Protein AF-A0A1A8DD98-F1 (afdb_monomer)

Organism: Nothobranchius kadleci (NCBI:txid1051664)

Sequence (76 aa):
EIKNKKPTFTIQSGYKDAFSIQLNDDKDGNLLLKKPLDYETRSNYVFTVEVNDDVRFPADNSKTAVTRAEVTLIVV

InterPro domains:
  IPR002126 Cadherin-like [PF00028] (3-72)
  IPR002126 Cadherin-like [PS50268] (8-75)
  IPR015919 Cadherin-like superfamily [SSF49313] (4-57)

Nearest PDB structures (foldseek):
  3q2w-assembly1_A  TM=8.223E-01  e=5.475E-03  Mus musculus
  5dzw-assembly1_A-2  TM=7.722E-01  e=2.871E-02  Mus musculus
  6e6b-assembly1_A  TM=7.705E-01  e=4.150E-02  Mus musculus
  5szl-assembly1_B  TM=7.728E-01  e=5.640E-02  Mus musculus
  7jgz-assembly1_A-2  TM=6.775E-01  e=5.304E-02  Mus musculus

pLDDT: mean 88.43, std 7.61, range [55.12, 95.81]

Mean predicted aligned error: 4.76 Å

Solvent-accessible surface area (backbone atoms only — not comparable to full-atom values): 5038 Å² total; per-residue (Å²): 133,71,88,85,62,65,68,44,72,42,70,55,67,100,40,69,78,41,38,48,64,45,75,49,97,90,68,45,73,49,79,41,78,70,50,89,80,58,79,88,85,40,57,64,50,76,43,40,40,36,55,46,68,89,54,100,70,71,58,96,51,68,90,71,61,87,45,67,46,81,44,77,46,77,57,130

Foldseek 3Di:
DCVQWAKDKDWDDDDPQQWDWDQDPSRDTDIDGNDDDDLPPDQKDKTKMFIDTPDPDDDPCNVPDDGIDIDMDGRD

Secondary structure (DSSP, 8-state):
--TT--EEEEEESS-TTTEEEEE-TTS-EEEEESS---TTT-SEEEEEEEEEE--SS--TTT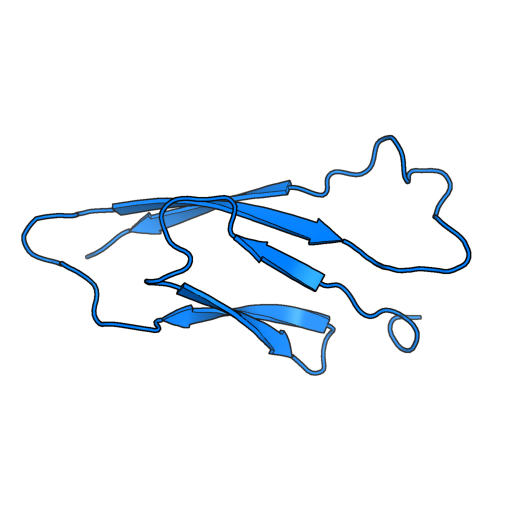TT---EEEEEEEP-

Structure (mmCIF, N/CA/C/O backbone):
data_AF-A0A1A8DD98-F1
#
_entry.id   AF-A0A1A8DD98-F1
#
loop_
_atom_site.group_PDB
_atom_site.id
_atom_site.type_symbol
_atom_site.label_atom_id
_atom_site.label_alt_id
_atom_site.label_comp_id
_atom_site.label_asym_id
_atom_site.label_entity_id
_atom_site.label_seq_id
_atom_site.pdbx_PDB_ins_code
_atom_site.Cartn_x
_atom_site.Cartn_y
_atom_site.Cartn_z
_atom_site.occupancy
_atom_site.B_iso_or_equiv
_atom_site.auth_seq_id
_atom_site.auth_comp_id
_atom_site.auth_asym_id
_atom_site.auth_atom_id
_atom_site.pdbx_PDB_model_num
ATOM 1 N N . GLU A 1 1 ? 11.941 -10.906 -14.949 1.00 55.12 1 GLU A N 1
ATOM 2 C CA . GLU A 1 1 ? 12.866 -10.943 -13.797 1.00 55.12 1 GLU A CA 1
ATOM 3 C C . GLU A 1 1 ? 12.338 -10.025 -12.694 1.00 55.12 1 GLU A C 1
ATOM 5 O O . GLU A 1 1 ? 12.265 -8.821 -12.894 1.00 55.12 1 GLU A O 1
ATOM 10 N N . ILE A 1 2 ? 11.893 -10.590 -11.569 1.00 65.31 2 ILE A N 1
ATOM 11 C CA . ILE A 1 2 ? 11.372 -9.857 -10.389 1.00 65.31 2 ILE A CA 1
ATOM 12 C C . ILE A 1 2 ? 12.491 -9.444 -9.418 1.00 65.31 2 ILE A C 1
ATOM 14 O O . ILE A 1 2 ? 12.301 -8.595 -8.552 1.00 65.31 2 ILE A O 1
ATOM 18 N N . LYS A 1 3 ? 13.688 -10.014 -9.598 1.00 63.91 3 LYS A N 1
ATOM 19 C CA . LYS A 1 3 ? 14.820 -9.914 -8.669 1.00 63.91 3 LYS A CA 1
ATOM 20 C C . LYS A 1 3 ? 15.347 -8.485 -8.480 1.00 63.91 3 LYS A C 1
ATOM 22 O O . LYS A 1 3 ? 15.801 -8.152 -7.390 1.00 63.91 3 LYS A O 1
ATOM 27 N N . ASN A 1 4 ? 15.232 -7.642 -9.508 1.00 70.19 4 ASN A N 1
ATOM 28 C CA . ASN A 1 4 ? 15.733 -6.261 -9.488 1.00 70.19 4 ASN A CA 1
ATOM 29 C C . ASN A 1 4 ? 14.642 -5.217 -9.219 1.00 70.19 4 ASN A C 1
ATOM 31 O O . ASN A 1 4 ? 14.945 -4.028 -9.191 1.00 70.19 4 ASN A O 1
ATOM 35 N N . LYS A 1 5 ? 13.388 -5.644 -9.025 1.00 78.56 5 LYS A N 1
ATOM 36 C CA . LYS A 1 5 ? 12.274 -4.737 -8.739 1.00 78.56 5 LYS A CA 1
ATOM 37 C C . LYS A 1 5 ? 12.115 -4.528 -7.240 1.00 78.56 5 LYS A C 1
ATOM 39 O O . LYS A 1 5 ? 12.206 -5.475 -6.449 1.00 78.56 5 LYS A O 1
ATOM 44 N N . LYS A 1 6 ? 11.863 -3.281 -6.852 1.00 86.25 6 LYS A N 1
ATOM 45 C CA . LYS A 1 6 ? 11.584 -2.886 -5.467 1.00 86.25 6 LYS A CA 1
ATOM 46 C C . LYS A 1 6 ? 10.381 -1.942 -5.466 1.00 86.25 6 LYS A C 1
ATOM 48 O O . LYS A 1 6 ? 10.555 -0.740 -5.257 1.00 86.25 6 LYS A O 1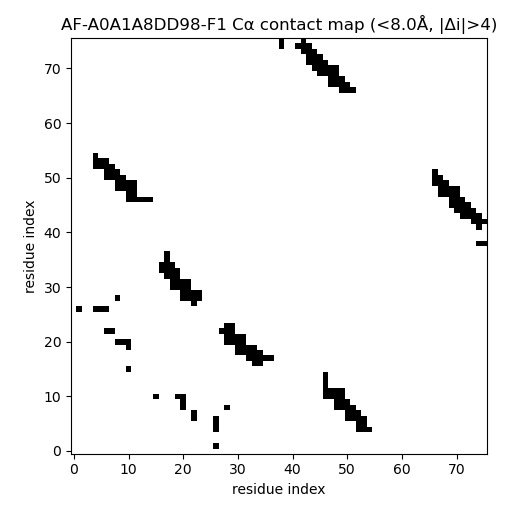
ATOM 53 N N . PRO A 1 7 ? 9.169 -2.467 -5.727 1.00 91.75 7 PRO A N 1
ATOM 54 C CA . PRO A 1 7 ? 7.986 -1.630 -5.743 1.00 91.75 7 PRO A CA 1
ATOM 55 C C . PRO A 1 7 ? 7.741 -1.052 -4.348 1.00 91.75 7 PRO A C 1
ATOM 57 O O . PRO A 1 7 ? 7.912 -1.720 -3.327 1.00 91.75 7 PRO A O 1
ATOM 60 N N . THR A 1 8 ? 7.341 0.210 -4.320 1.00 94.00 8 THR A N 1
ATOM 61 C CA . THR A 1 8 ? 6.928 0.933 -3.123 1.00 94.00 8 THR A CA 1
ATOM 62 C C . THR A 1 8 ? 5.439 1.209 -3.224 1.00 94.00 8 THR A C 1
ATOM 64 O O . THR A 1 8 ? 4.982 1.790 -4.207 1.00 94.00 8 THR A O 1
ATOM 67 N N . PHE A 1 9 ? 4.690 0.811 -2.200 1.00 95.06 9 PHE A N 1
ATOM 68 C CA . PHE A 1 9 ? 3.245 1.002 -2.130 1.00 95.06 9 PHE A CA 1
ATOM 69 C C . PHE A 1 9 ? 2.900 2.124 -1.153 1.00 95.06 9 PHE A C 1
ATOM 71 O O . PHE A 1 9 ? 3.396 2.154 -0.026 1.00 95.06 9 PHE A O 1
ATOM 78 N N . THR A 1 10 ? 2.020 3.035 -1.565 1.00 94.50 10 THR A N 1
ATOM 79 C CA . THR A 1 10 ? 1.589 4.178 -0.755 1.00 94.50 10 THR A CA 1
ATOM 80 C C . THR A 1 10 ? 0.071 4.255 -0.699 1.00 94.50 10 THR A C 1
ATOM 82 O O . THR A 1 10 ? -0.593 4.309 -1.727 1.00 94.50 10 THR A O 1
ATOM 85 N N . ILE A 1 11 ? -0.486 4.326 0.511 1.00 94.94 11 ILE A N 1
ATOM 86 C CA . ILE A 1 11 ? -1.911 4.615 0.723 1.00 94.94 11 ILE A CA 1
ATOM 87 C C . ILE A 1 11 ? -2.136 6.120 0.538 1.00 94.94 11 ILE A C 1
ATOM 89 O O . ILE A 1 11 ? -1.530 6.931 1.245 1.00 94.94 11 ILE A O 1
ATOM 93 N N . GLN A 1 12 ? -2.998 6.518 -0.392 1.00 88.81 12 GLN A N 1
ATOM 94 C CA . GLN A 1 12 ? -3.321 7.920 -0.636 1.00 88.81 12 GLN A CA 1
ATOM 95 C C . GLN A 1 12 ? -4.344 8.437 0.382 1.00 88.81 12 GLN A C 1
ATOM 97 O O . GLN A 1 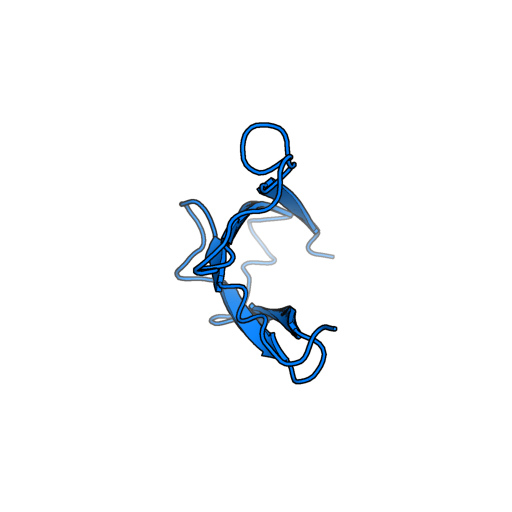12 ? -5.523 8.124 0.294 1.00 88.81 12 GLN A O 1
ATOM 102 N N . SER A 1 13 ? -3.888 9.300 1.300 1.00 78.12 13 SER A N 1
ATOM 103 C CA . SER A 1 13 ? -4.682 10.036 2.310 1.00 78.12 13 SER A CA 1
ATOM 104 C C . SER A 1 13 ? -5.670 9.213 3.172 1.00 78.12 13 SER A C 1
ATOM 106 O O . SER A 1 13 ? -5.918 8.035 2.957 1.00 78.12 13 SER A O 1
ATOM 108 N N . GLY A 1 14 ? -6.178 9.821 4.248 1.00 78.69 14 GLY A N 1
ATOM 109 C CA . GLY A 1 14 ? -7.301 9.323 5.061 1.00 78.69 14 GLY A CA 1
ATOM 110 C C . GLY A 1 14 ? -7.043 8.136 6.002 1.00 78.69 14 GLY A C 1
ATOM 111 O O . GLY A 1 14 ? -7.588 8.133 7.103 1.00 78.69 14 GLY A O 1
ATOM 112 N N . TYR A 1 15 ? -6.204 7.160 5.632 1.00 86.88 15 TYR A N 1
ATOM 113 C CA . TYR A 1 15 ? -6.100 5.902 6.394 1.00 86.88 15 TYR A CA 1
ATOM 114 C C . TYR A 1 15 ? -4.679 5.379 6.653 1.00 86.88 15 TYR A C 1
ATOM 116 O O . TYR A 1 15 ? -4.516 4.245 7.100 1.00 86.88 15 TYR A O 1
ATOM 124 N N . LYS A 1 16 ? -3.644 6.210 6.473 1.00 88.25 16 LYS A N 1
ATOM 125 C CA . LYS A 1 16 ? -2.240 5.868 6.811 1.00 88.25 16 LYS A CA 1
ATOM 126 C C . LYS A 1 16 ? -2.024 5.531 8.298 1.00 88.25 16 LYS A C 1
ATOM 128 O O . LYS A 1 16 ? -1.055 4.863 8.672 1.00 88.25 16 LYS A O 1
ATOM 133 N N . ASP A 1 17 ? -2.928 5.988 9.157 1.00 90.06 17 ASP A N 1
ATOM 134 C CA . ASP A 1 17 ? -2.889 5.706 10.594 1.00 90.06 17 ASP A CA 1
ATOM 135 C C . ASP A 1 17 ? -3.538 4.358 10.928 1.00 90.06 17 ASP A C 1
ATOM 137 O O . ASP A 1 17 ? -3.214 3.760 11.950 1.00 90.06 17 ASP A O 1
ATOM 141 N N . ALA A 1 18 ? -4.458 3.889 10.078 1.00 90.69 18 ALA A N 1
ATOM 142 C CA . ALA A 1 18 ? -5.210 2.650 10.261 1.00 90.69 18 ALA A CA 1
ATOM 143 C C . ALA A 1 18 ? -4.567 1.456 9.562 1.00 90.69 18 ALA A C 1
ATOM 145 O O . ALA A 1 18 ? -4.581 0.356 10.108 1.00 90.69 18 ALA A O 1
ATOM 146 N N . PHE A 1 19 ? -3.965 1.682 8.398 1.00 93.88 19 PHE A N 1
ATOM 147 C CA . PHE A 1 19 ? -3.392 0.631 7.574 1.00 93.88 19 PHE A CA 1
ATOM 148 C C . PHE A 1 19 ? -1.943 0.936 7.200 1.00 93.88 19 PHE A C 1
ATOM 150 O O . PHE A 1 19 ? -1.526 2.092 7.094 1.00 93.88 19 PHE A O 1
ATOM 157 N N . SER A 1 20 ? -1.177 -0.121 6.969 1.00 94.75 20 SER A N 1
ATOM 158 C CA . SER A 1 20 ? 0.149 -0.077 6.349 1.00 94.75 20 SER A CA 1
ATOM 159 C C . SER A 1 20 ? 0.249 -1.137 5.269 1.00 94.75 20 SER A C 1
ATOM 161 O O . SER A 1 20 ? -0.459 -2.135 5.330 1.00 94.75 20 SER A O 1
ATOM 163 N N . ILE A 1 21 ? 1.165 -0.951 4.324 1.00 95.75 21 ILE A N 1
ATOM 164 C CA . ILE A 1 21 ? 1.494 -1.970 3.330 1.00 95.75 21 ILE A CA 1
ATOM 165 C C . ILE A 1 21 ? 2.938 -2.404 3.564 1.00 95.75 21 ILE A C 1
ATOM 167 O O . ILE A 1 21 ? 3.825 -1.553 3.644 1.00 95.75 21 ILE A O 1
ATOM 171 N N . GLN A 1 22 ? 3.170 -3.708 3.699 1.00 94.75 22 GLN A N 1
ATOM 172 C CA . GLN A 1 22 ? 4.511 -4.292 3.760 1.00 94.75 22 GLN A CA 1
ATOM 173 C C . GLN A 1 22 ? 4.788 -5.107 2.504 1.00 94.75 22 GLN A C 1
ATOM 175 O O . GLN A 1 22 ? 3.939 -5.867 2.052 1.00 94.75 22 GLN A O 1
ATOM 180 N N . LEU A 1 23 ? 5.989 -4.945 1.956 1.00 94.00 23 LEU A N 1
ATOM 181 C CA . LEU A 1 23 ? 6.448 -5.723 0.813 1.00 94.00 23 LEU A CA 1
ATOM 182 C C . LEU A 1 23 ? 6.792 -7.149 1.265 1.00 94.00 23 LEU A C 1
ATOM 184 O O . LEU A 1 23 ? 7.559 -7.305 2.216 1.00 94.00 23 LEU A O 1
ATOM 188 N N . ASN A 1 24 ? 6.257 -8.165 0.591 1.00 91.88 24 ASN A N 1
ATOM 189 C CA . ASN A 1 24 ? 6.626 -9.565 0.822 1.00 91.88 24 ASN A CA 1
ATOM 190 C C . ASN A 1 24 ? 7.784 -10.017 -0.101 1.00 91.88 24 ASN A C 1
ATOM 192 O O . ASN A 1 24 ? 8.280 -9.251 -0.938 1.00 91.88 24 ASN A O 1
ATOM 196 N N . ASP A 1 25 ? 8.218 -11.272 0.045 1.00 90.31 25 ASP A N 1
ATOM 197 C CA . ASP A 1 25 ? 9.305 -11.844 -0.764 1.00 90.31 25 ASP A CA 1
ATOM 198 C C . ASP A 1 25 ? 8.953 -11.934 -2.262 1.00 90.31 25 ASP A C 1
ATOM 200 O O . ASP A 1 25 ? 9.829 -11.745 -3.113 1.00 90.31 25 ASP A O 1
ATOM 204 N N . ASP A 1 26 ? 7.665 -12.097 -2.577 1.00 91.06 26 ASP A N 1
ATOM 205 C CA . ASP A 1 26 ? 7.111 -12.160 -3.936 1.00 91.06 26 ASP A CA 1
ATOM 206 C C . ASP A 1 26 ? 6.911 -10.780 -4.595 1.00 91.06 26 ASP A C 1
ATOM 208 O O . ASP A 1 26 ? 6.566 -10.695 -5.773 1.00 91.06 26 ASP A O 1
ATOM 212 N N . LYS A 1 27 ? 7.237 -9.692 -3.881 1.00 89.88 27 LYS A N 1
ATOM 213 C CA . LYS A 1 27 ? 7.064 -8.281 -4.284 1.00 89.88 27 LYS A CA 1
ATOM 214 C C . LYS A 1 27 ? 5.623 -7.767 -4.279 1.00 89.88 27 LYS A C 1
ATOM 216 O O . LYS A 1 27 ? 5.366 -6.693 -4.829 1.00 89.88 27 LYS A O 1
ATOM 221 N N . ASP A 1 28 ? 4.722 -8.455 -3.595 1.00 91.81 28 ASP A N 1
ATOM 222 C CA . ASP A 1 28 ? 3.364 -7.983 -3.350 1.00 91.81 28 ASP A CA 1
ATOM 223 C C . ASP A 1 28 ? 3.295 -7.074 -2.119 1.00 91.81 28 ASP A C 1
ATOM 225 O O . ASP A 1 28 ? 4.110 -7.151 -1.193 1.00 91.81 28 ASP A O 1
ATOM 229 N N . GLY A 1 29 ? 2.289 -6.201 -2.108 1.00 93.62 29 GLY A N 1
ATOM 230 C CA . GLY A 1 29 ? 1.971 -5.344 -0.973 1.00 93.62 29 GLY A CA 1
ATOM 231 C C . GLY A 1 29 ? 0.956 -5.998 -0.038 1.00 93.62 29 GLY A C 1
ATOM 232 O O . GLY A 1 29 ? -0.245 -5.942 -0.294 1.00 93.62 29 GLY A O 1
ATOM 233 N N . ASN A 1 30 ? 1.415 -6.539 1.089 1.00 95.62 30 ASN A N 1
ATOM 234 C CA . ASN A 1 30 ? 0.550 -7.052 2.148 1.00 95.62 30 ASN A CA 1
ATOM 235 C C . ASN A 1 30 ? -0.069 -5.893 2.935 1.00 95.62 30 ASN A C 1
ATOM 237 O O . ASN A 1 30 ? 0.636 -5.166 3.642 1.00 95.62 30 ASN A O 1
ATOM 241 N N . LEU A 1 31 ? -1.390 -5.735 2.837 1.00 94.94 31 LEU A N 1
ATOM 242 C CA . LEU A 1 31 ? -2.139 -4.759 3.621 1.00 94.94 31 LEU A CA 1
ATOM 243 C C . LEU A 1 31 ? -2.318 -5.257 5.061 1.00 94.94 31 LEU A C 1
ATOM 245 O O . LEU A 1 31 ? -2.852 -6.335 5.306 1.00 94.94 31 LEU A O 1
ATOM 249 N N . LEU A 1 32 ? -1.884 -4.445 6.015 1.00 94.69 32 LEU A N 1
ATOM 250 C CA . LEU A 1 32 ? -1.862 -4.753 7.439 1.00 94.69 32 LEU A CA 1
ATOM 251 C C . LEU A 1 32 ? -2.648 -3.707 8.215 1.00 94.69 32 LEU A C 1
ATOM 253 O O . LEU A 1 32 ? -2.605 -2.514 7.903 1.00 94.69 32 LEU A O 1
ATOM 257 N N . LEU A 1 33 ? -3.305 -4.162 9.275 1.00 93.50 33 LEU A N 1
ATOM 258 C CA . LEU A 1 33 ? -4.022 -3.310 10.205 1.00 93.50 33 LEU A CA 1
ATOM 259 C C . LEU A 1 33 ? -3.076 -2.806 11.309 1.00 93.50 33 LEU A C 1
ATOM 261 O O . LEU A 1 33 ? -2.422 -3.599 11.980 1.00 93.50 33 LEU A O 1
ATOM 265 N N . LYS A 1 34 ? -3.015 -1.486 11.515 1.00 93.19 34 LYS A N 1
ATOM 266 C CA . LYS A 1 34 ? -2.196 -0.839 12.561 1.00 93.19 34 LYS A CA 1
ATOM 267 C C . LYS A 1 34 ? -2.950 -0.626 13.872 1.00 93.19 34 LYS A C 1
ATOM 269 O O . LYS A 1 34 ? -2.332 -0.528 14.927 1.00 93.19 34 LYS A O 1
ATOM 274 N N . LYS A 1 35 ? -4.275 -0.503 13.799 1.00 89.50 35 LYS A N 1
ATOM 275 C CA . LYS A 1 35 ? -5.180 -0.308 14.939 1.00 89.50 35 LYS A CA 1
ATOM 276 C C . LYS A 1 35 ? -6.502 -1.021 14.669 1.00 89.50 35 LYS A C 1
ATOM 278 O O . LYS A 1 35 ? -6.880 -1.098 13.506 1.00 89.50 35 LYS A O 1
ATOM 283 N N . PRO A 1 36 ?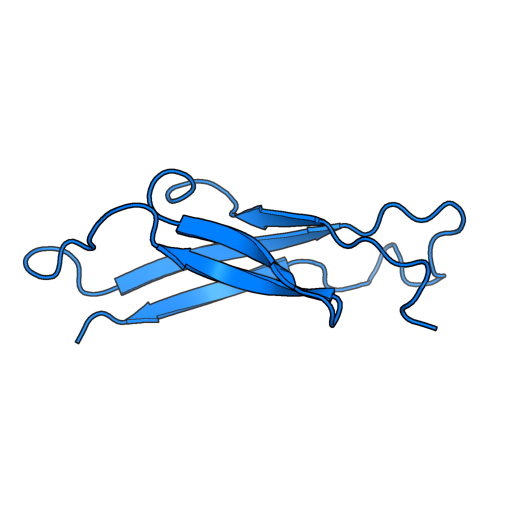 -7.222 -1.491 15.697 1.00 88.75 36 PRO A N 1
ATOM 284 C CA . PRO A 1 36 ? -8.550 -2.073 15.521 1.00 88.75 36 PRO A CA 1
ATOM 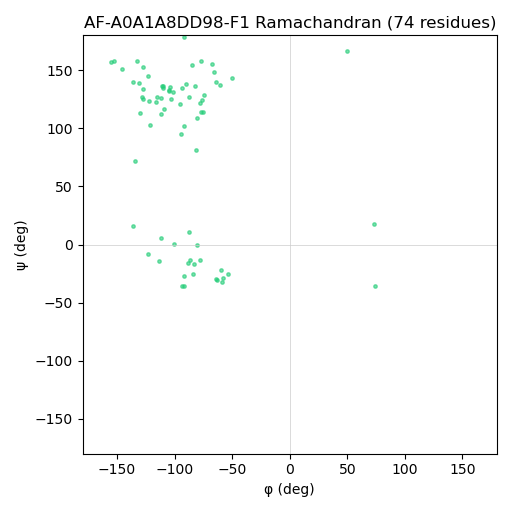285 C C . PRO A 1 36 ? -9.475 -1.171 14.686 1.00 88.75 36 PRO A C 1
ATOM 287 O O . PRO A 1 36 ? -9.402 0.058 14.786 1.00 88.75 36 PRO A O 1
ATOM 290 N N . LEU A 1 37 ? -10.318 -1.784 13.853 1.00 88.06 37 LEU A N 1
ATOM 291 C CA . LEU A 1 37 ? -11.351 -1.073 13.097 1.00 88.06 37 LEU A CA 1
ATOM 292 C C . LEU A 1 37 ? -12.535 -0.719 14.005 1.00 88.06 37 LEU A C 1
ATOM 294 O O . LEU A 1 37 ? -12.733 -1.333 15.051 1.00 88.06 37 LEU A O 1
ATOM 298 N N . ASP A 1 38 ? -13.302 0.288 13.597 1.00 83.50 38 ASP A N 1
ATOM 299 C CA . ASP A 1 38 ? -14.537 0.689 14.270 1.00 83.50 38 ASP A CA 1
ATO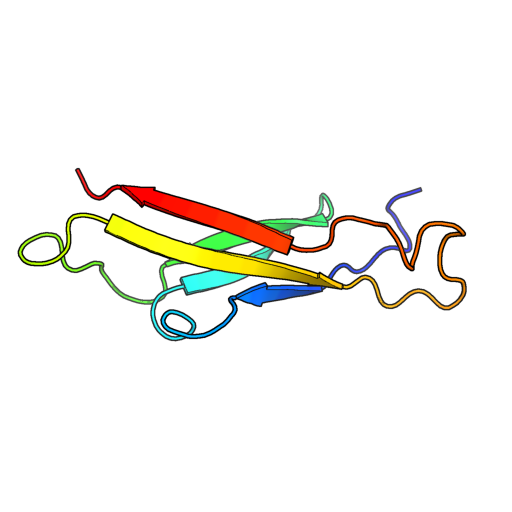M 300 C C . ASP A 1 38 ? -15.713 -0.008 13.584 1.00 83.50 38 ASP A C 1
ATOM 302 O O . ASP A 1 38 ? -16.211 0.460 12.562 1.00 83.50 38 ASP A O 1
ATOM 306 N N . TYR A 1 39 ? -16.108 -1.148 14.144 1.00 83.62 39 TYR A N 1
ATOM 307 C CA . TYR A 1 39 ? -17.178 -2.001 13.625 1.00 83.62 39 TYR A CA 1
ATOM 308 C C . TYR A 1 39 ? -18.581 -1.468 13.954 1.00 83.62 39 TYR A C 1
ATOM 310 O O . TYR A 1 39 ? -19.562 -1.937 13.385 1.00 83.62 39 TYR A O 1
ATOM 318 N N . GLU A 1 40 ? -18.695 -0.502 14.869 1.00 83.31 40 GLU A N 1
ATOM 319 C CA . GLU A 1 40 ? -19.984 -0.003 15.357 1.00 83.31 40 GLU A CA 1
ATOM 320 C C . GLU A 1 40 ? -20.471 1.191 14.536 1.00 83.31 40 GLU A C 1
ATOM 322 O O . GLU A 1 40 ? -21.670 1.332 14.292 1.00 83.31 40 GLU A O 1
ATOM 327 N N . THR A 1 41 ? -19.549 2.051 14.088 1.00 86.75 41 THR A N 1
ATOM 328 C CA . THR A 1 41 ? -19.902 3.290 13.377 1.00 86.75 41 THR A CA 1
ATOM 329 C C . THR A 1 41 ? -19.469 3.320 11.914 1.00 86.75 41 THR A C 1
ATOM 331 O O . THR A 1 41 ? -19.951 4.168 11.156 1.00 86.75 41 THR A O 1
ATOM 334 N N . ARG A 1 42 ? -18.586 2.408 11.476 1.00 88.44 42 ARG A N 1
ATOM 335 C CA . ARG A 1 42 ? -18.077 2.368 10.095 1.00 88.44 42 ARG A CA 1
ATOM 336 C C . ARG A 1 42 ? -18.182 0.978 9.478 1.00 88.44 42 ARG A C 1
ATOM 338 O O . ARG A 1 42 ? -17.450 0.063 9.823 1.00 8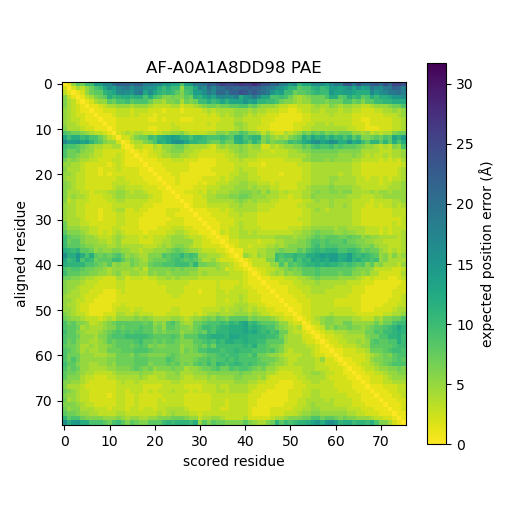8.44 42 ARG A O 1
ATOM 345 N N . SER A 1 43 ? -19.033 0.864 8.461 1.00 90.31 43 SER A N 1
ATOM 346 C CA . SER A 1 43 ? -19.237 -0.381 7.709 1.00 90.31 43 SER A CA 1
ATOM 347 C C . SER A 1 43 ? -18.215 -0.619 6.594 1.00 90.31 43 SER A C 1
ATOM 349 O O . SER A 1 43 ? -18.112 -1.730 6.078 1.00 90.31 43 SER A O 1
ATOM 351 N N . ASN A 1 44 ? -17.476 0.411 6.169 1.00 91.25 44 ASN A N 1
ATOM 352 C CA . ASN A 1 44 ? -16.499 0.281 5.093 1.00 91.25 44 ASN A CA 1
ATOM 353 C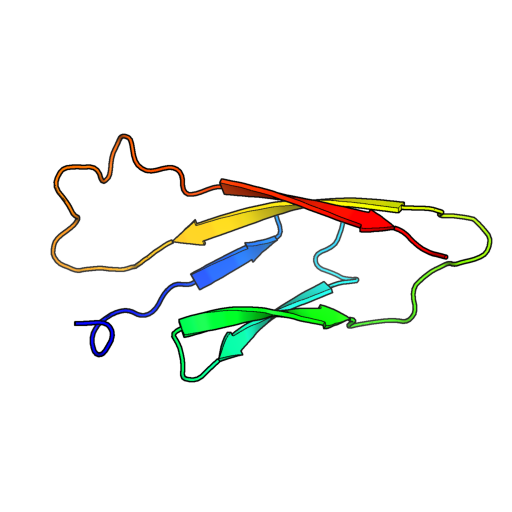 C . ASN A 1 44 ? -15.378 1.328 5.152 1.00 91.25 44 ASN A C 1
ATOM 355 O O . ASN A 1 44 ? -15.540 2.417 5.708 1.00 91.25 44 ASN A O 1
ATOM 359 N N . TYR A 1 45 ? -14.250 0.980 4.532 1.00 91.44 45 TYR A N 1
ATOM 360 C CA . TYR A 1 45 ? -13.103 1.853 4.302 1.00 91.44 45 TYR A CA 1
ATOM 361 C C . TYR A 1 45 ? -12.746 1.813 2.818 1.00 91.44 45 TYR A C 1
ATOM 363 O O . TYR A 1 45 ? -12.508 0.737 2.271 1.00 91.44 45 TYR A O 1
ATOM 371 N N . VAL A 1 46 ? -12.686 2.981 2.179 1.00 93.00 46 VAL A N 1
ATOM 372 C CA . VAL A 1 46 ? -12.339 3.112 0.757 1.00 93.00 46 VAL A CA 1
ATOM 373 C C . VAL A 1 46 ? -11.131 4.018 0.619 1.00 93.00 46 VAL A C 1
ATOM 375 O O . VAL A 1 46 ? -11.154 5.151 1.102 1.00 93.00 46 VAL A O 1
ATOM 378 N N . PHE A 1 47 ? -10.071 3.526 -0.015 1.00 93.94 47 PHE A N 1
ATOM 379 C CA . PHE A 1 47 ? -8.867 4.312 -0.262 1.00 93.94 47 PHE A CA 1
ATOM 380 C C . PHE A 1 47 ? -8.111 3.850 -1.496 1.00 93.94 47 PHE A C 1
ATOM 382 O O . PHE A 1 47 ? -8.211 2.704 -1.921 1.00 93.94 47 PHE A O 1
ATOM 389 N N . THR A 1 48 ? -7.295 4.747 -2.040 1.00 95.44 48 THR A N 1
ATOM 390 C CA . THR A 1 48 ? -6.447 4.450 -3.193 1.00 95.44 48 THR A CA 1
ATOM 391 C C . THR A 1 48 ? -5.065 4.016 -2.730 1.00 95.44 48 THR A C 1
ATOM 393 O O . THR A 1 48 ? -4.455 4.661 -1.874 1.00 95.44 48 THR A O 1
ATOM 396 N N . VAL A 1 49 ? -4.541 2.952 -3.323 1.00 95.81 49 VAL A N 1
ATOM 397 C CA . VAL A 1 49 ? -3.138 2.552 -3.211 1.00 95.81 49 VAL A CA 1
ATOM 398 C C . VAL A 1 49 ? -2.429 2.908 -4.507 1.00 95.81 49 VAL A C 1
ATOM 400 O O . VAL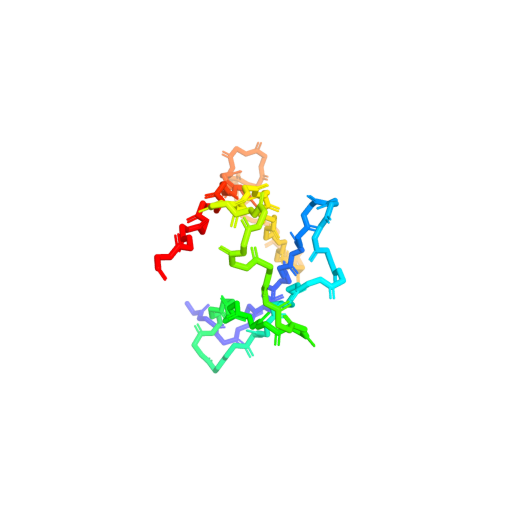 A 1 49 ? -2.920 2.614 -5.593 1.00 95.81 49 VAL A O 1
ATOM 403 N N . GLU A 1 50 ? -1.271 3.544 -4.387 1.00 95.00 50 GLU A N 1
ATOM 404 C CA . GLU A 1 50 ? -0.375 3.852 -5.496 1.00 95.00 50 GLU A CA 1
ATOM 405 C C . GLU A 1 50 ? 0.893 3.001 -5.399 1.00 95.00 50 GLU A C 1
ATOM 407 O O . GLU A 1 50 ? 1.457 2.853 -4.313 1.00 95.00 50 GLU A O 1
ATOM 412 N N . VAL A 1 51 ? 1.339 2.452 -6.528 1.00 93.56 51 VAL A N 1
ATOM 413 C CA . VAL A 1 51 ? 2.599 1.716 -6.653 1.00 93.56 51 VAL A CA 1
ATOM 414 C C . VAL A 1 51 ? 3.599 2.520 -7.474 1.00 93.56 51 VAL A C 1
ATOM 416 O O . VAL A 1 51 ? 3.275 3.048 -8.536 1.00 93.56 51 VAL A O 1
ATOM 419 N N . ASN A 1 52 ? 4.833 2.588 -6.991 1.00 90.88 52 ASN A N 1
ATOM 420 C CA . ASN A 1 52 ? 5.956 3.173 -7.711 1.00 90.88 52 ASN A CA 1
ATOM 421 C C . ASN A 1 52 ? 7.120 2.180 -7.746 1.00 90.88 52 ASN A C 1
ATOM 423 O O . ASN A 1 52 ? 7.465 1.609 -6.714 1.00 90.88 52 ASN A O 1
ATOM 427 N N . ASP A 1 53 ? 7.740 1.988 -8.907 1.00 86.94 53 ASP A N 1
ATOM 428 C CA . ASP A 1 53 ? 8.943 1.164 -9.062 1.00 86.94 53 ASP A CA 1
ATOM 429 C C . ASP A 1 53 ? 10.108 2.096 -9.410 1.00 86.94 53 ASP A C 1
ATOM 431 O O . ASP A 1 53 ? 10.106 2.724 -10.471 1.00 86.94 53 ASP A O 1
ATOM 435 N N . ASP A 1 54 ? 11.072 2.238 -8.498 1.00 79.50 54 ASP A N 1
ATOM 436 C CA . ASP A 1 54 ? 12.251 3.082 -8.716 1.00 79.50 54 ASP A CA 1
ATOM 437 C C . ASP A 1 54 ? 13.282 2.310 -9.548 1.00 79.50 54 ASP A C 1
ATOM 439 O O . ASP A 1 54 ? 14.200 1.661 -9.036 1.00 79.50 54 ASP A O 1
ATOM 443 N N . VAL A 1 55 ? 13.062 2.306 -10.862 1.00 81.88 55 VAL A N 1
ATOM 444 C CA . VAL A 1 55 ? 13.920 1.632 -11.836 1.00 81.88 55 VAL A CA 1
ATOM 445 C C . VAL A 1 55 ? 14.780 2.639 -12.589 1.00 81.88 55 VAL A C 1
ATOM 447 O O . VAL A 1 55 ? 14.300 3.646 -13.102 1.00 81.88 55 VAL A O 1
ATOM 450 N N . ARG A 1 56 ? 16.071 2.317 -12.744 1.00 80.88 56 ARG A N 1
ATOM 451 C CA . ARG A 1 56 ? 17.021 3.134 -13.524 1.00 80.88 56 ARG A CA 1
ATOM 452 C C . ARG A 1 56 ? 16.590 3.314 -14.983 1.00 80.88 56 ARG A C 1
ATOM 454 O O . ARG A 1 56 ? 16.897 4.335 -15.592 1.00 80.88 56 ARG A O 1
ATOM 461 N N . PHE A 1 57 ? 15.918 2.309 -15.537 1.00 82.88 57 PHE A N 1
ATOM 462 C CA . PHE A 1 57 ? 15.393 2.321 -16.895 1.00 82.88 57 PHE A CA 1
ATOM 463 C C . PHE A 1 57 ? 13.880 2.106 -16.825 1.00 82.88 57 PHE A C 1
ATOM 465 O O . PHE A 1 57 ? 13.448 0.977 -16.573 1.00 82.88 57 PHE A O 1
ATOM 472 N N . PRO A 1 58 ? 13.075 3.171 -16.979 1.00 81.81 58 PRO A N 1
ATOM 473 C CA . PRO A 1 58 ? 11.628 3.040 -16.977 1.00 81.81 58 PRO A CA 1
ATOM 474 C C . PRO A 1 58 ? 11.175 2.241 -18.197 1.00 81.81 58 PRO A C 1
ATOM 476 O O . PRO A 1 58 ? 11.789 2.300 -19.260 1.00 81.81 58 PRO A O 1
ATOM 479 N N . ALA A 1 59 ? 10.080 1.502 -18.044 1.00 83.62 59 ALA A N 1
ATOM 480 C CA . ALA A 1 59 ? 9.455 0.818 -19.166 1.00 83.62 59 ALA A CA 1
ATOM 481 C C . ALA A 1 59 ? 8.859 1.826 -20.164 1.00 83.62 59 ALA A C 1
ATOM 483 O O . ALA A 1 59 ? 8.470 2.940 -19.789 1.00 83.62 59 ALA A O 1
ATOM 484 N N . ASP A 1 60 ? 8.717 1.411 -21.424 1.00 89.56 60 ASP A N 1
ATOM 485 C CA . ASP A 1 60 ? 8.155 2.246 -22.496 1.00 89.56 60 ASP A CA 1
ATOM 486 C C . ASP A 1 60 ? 6.734 2.736 -22.176 1.00 89.56 60 ASP A C 1
ATOM 488 O O . ASP A 1 60 ? 6.326 3.827 -22.572 1.00 89.56 60 ASP A O 1
ATOM 492 N N . ASN A 1 61 ? 5.988 1.960 -21.387 1.00 89.06 61 ASN A N 1
ATOM 493 C CA . ASN A 1 61 ? 4.648 2.303 -20.922 1.00 89.06 61 ASN A CA 1
ATOM 494 C C . ASN A 1 61 ? 4.625 3.125 -19.619 1.00 89.06 61 ASN A C 1
ATOM 496 O O . ASN A 1 61 ? 3.554 3.311 -19.052 1.00 89.06 61 ASN A O 1
ATOM 500 N N . SER A 1 62 ? 5.752 3.646 -19.129 1.00 85.12 62 SER A N 1
ATOM 501 C CA . SER A 1 62 ? 5.828 4.401 -17.860 1.00 85.12 62 SER A CA 1
ATOM 502 C C . SER A 1 62 ? 4.853 5.581 -17.753 1.00 85.12 62 SER A C 1
ATOM 504 O O . SER A 1 62 ? 4.462 5.950 -16.650 1.00 85.12 62 SER A O 1
ATOM 506 N N . LYS A 1 63 ? 4.422 6.158 -18.882 1.00 85.69 63 LYS A N 1
ATOM 507 C CA . LYS A 1 63 ? 3.447 7.265 -18.927 1.00 85.69 63 LYS A CA 1
ATOM 508 C C . LYS A 1 63 ? 1.983 6.823 -18.981 1.00 85.69 63 LYS A C 1
ATOM 510 O O . LYS A 1 63 ? 1.101 7.653 -18.787 1.00 85.69 63 LYS A O 1
ATOM 515 N N . THR A 1 64 ? 1.721 5.561 -19.305 1.00 90.69 64 THR A N 1
ATOM 516 C CA . THR A 1 64 ? 0.368 5.028 -19.543 1.00 90.69 64 THR A CA 1
ATOM 517 C C . THR A 1 64 ? 0.023 3.849 -18.640 1.00 90.69 64 THR A C 1
ATOM 519 O O . THR A 1 64 ? -1.125 3.409 -18.620 1.00 90.69 64 THR A O 1
ATOM 522 N N . ALA A 1 65 ? 0.996 3.333 -17.890 1.00 89.00 65 ALA A N 1
ATOM 523 C CA . ALA A 1 65 ? 0.793 2.275 -16.922 1.00 89.00 65 ALA A CA 1
ATOM 524 C C . ALA A 1 65 ? -0.191 2.713 -15.831 1.00 89.00 65 ALA A C 1
ATOM 526 O O . ALA A 1 65 ? -0.117 3.821 -15.299 1.00 89.00 65 ALA A O 1
ATOM 527 N N . VAL A 1 66 ? -1.093 1.806 -15.465 1.00 91.69 66 VAL A N 1
ATOM 528 C CA . VAL A 1 66 ? -1.967 1.988 -14.308 1.00 91.69 66 VAL A CA 1
ATOM 529 C C . VAL A 1 66 ? -1.145 1.715 -13.051 1.00 91.69 66 VAL A C 1
ATOM 531 O O . VAL A 1 66 ? -0.708 0.590 -12.823 1.00 91.69 66 VAL A O 1
ATOM 534 N N . THR A 1 67 ? -0.927 2.749 -12.242 1.00 93.12 67 THR A N 1
ATOM 535 C CA . THR A 1 67 ? -0.149 2.678 -10.992 1.00 93.12 67 THR A CA 1
ATOM 536 C C . THR A 1 67 ? -1.006 2.870 -9.746 1.00 93.12 67 THR A C 1
ATOM 538 O O . THR A 1 67 ? -0.479 2.947 -8.641 1.00 93.12 67 THR A O 1
ATOM 541 N N . ARG A 1 68 ? -2.330 2.965 -9.903 1.00 94.62 68 ARG A N 1
ATOM 542 C CA . ARG A 1 68 ? -3.276 3.242 -8.821 1.00 94.62 68 ARG A CA 1
ATOM 543 C C . ARG A 1 68 ? -4.424 2.250 -8.845 1.00 94.62 68 ARG A C 1
ATOM 545 O O . ARG A 1 68 ? -4.946 1.947 -9.914 1.00 94.62 68 ARG A O 1
ATOM 552 N N . ALA A 1 69 ? -4.828 1.798 -7.667 1.00 94.69 69 ALA A N 1
ATOM 553 C CA . ALA A 1 69 ? -5.977 0.926 -7.476 1.00 94.69 69 ALA A CA 1
ATOM 554 C C . ALA A 1 69 ? -6.805 1.403 -6.279 1.00 94.69 69 ALA A C 1
ATOM 556 O O . ALA A 1 69 ? -6.243 1.804 -5.259 1.00 94.69 69 ALA A O 1
ATOM 557 N N . GLU A 1 70 ? -8.129 1.359 -6.404 1.00 94.94 70 GLU A N 1
ATOM 558 C CA . GLU A 1 70 ? -9.036 1.564 -5.275 1.00 94.94 70 GLU A CA 1
ATOM 559 C C . GLU A 1 70 ? -9.176 0.259 -4.486 1.00 94.94 70 GLU A C 1
ATOM 561 O O . GLU A 1 70 ? -9.312 -0.823 -5.058 1.00 94.94 70 GLU A O 1
ATOM 566 N N . VAL A 1 71 ? -9.126 0.372 -3.163 1.00 93.69 71 VAL A N 1
ATOM 567 C CA . VAL A 1 71 ? -9.321 -0.723 -2.221 1.00 93.69 71 VAL A CA 1
ATOM 568 C C . VAL A 1 71 ? -10.571 -0.426 -1.410 1.00 93.69 71 VAL A C 1
ATOM 570 O O . VAL A 1 71 ? -10.648 0.599 -0.729 1.00 93.69 71 VAL A O 1
ATOM 573 N N . THR A 1 72 ? -11.529 -1.348 -1.456 1.00 93.56 72 THR A N 1
ATOM 574 C CA . THR A 1 72 ? -12.738 -1.327 -0.631 1.00 93.56 72 THR A CA 1
ATOM 575 C C . THR A 1 72 ? -12.647 -2.435 0.408 1.00 93.56 72 THR A C 1
ATOM 577 O O . THR A 1 72 ? -12.626 -3.617 0.069 1.00 93.56 72 THR A O 1
ATOM 580 N N . LEU A 1 73 ? -12.608 -2.057 1.681 1.00 90.81 73 LEU A N 1
ATOM 581 C CA . LEU A 1 73 ? -12.699 -2.985 2.803 1.00 90.81 73 LEU A CA 1
ATOM 582 C C . LEU A 1 73 ? -14.103 -2.910 3.381 1.00 90.81 73 LEU A C 1
ATOM 584 O O . LEU A 1 73 ? -14.550 -1.829 3.765 1.00 90.81 73 LEU A O 1
ATOM 588 N N . ILE A 1 74 ? -14.770 -4.055 3.462 1.00 90.88 74 ILE A N 1
ATOM 589 C CA . ILE A 1 74 ? -16.080 -4.180 4.095 1.00 90.88 74 ILE A CA 1
ATOM 590 C C . ILE A 1 74 ? -15.892 -4.782 5.476 1.00 90.88 74 ILE A C 1
ATOM 592 O O . ILE A 1 74 ? -15.196 -5.784 5.644 1.00 90.88 74 ILE A O 1
ATOM 596 N N . VAL A 1 75 ? -16.512 -4.137 6.451 1.00 87.44 75 VAL A N 1
ATOM 597 C CA . VAL A 1 75 ? -16.554 -4.583 7.832 1.00 87.44 75 VAL A CA 1
ATOM 598 C C . VAL A 1 75 ? -17.855 -5.359 8.020 1.00 87.44 75 VAL A C 1
ATOM 600 O O . VAL A 1 75 ? -18.926 -4.817 7.745 1.00 87.44 75 VAL A O 1
ATOM 603 N N . VAL A 1 76 ? -17.747 -6.627 8.420 1.00 81.00 76 VAL A N 1
ATOM 604 C CA . VAL A 1 76 ? -18.873 -7.559 8.610 1.00 81.00 76 VAL A CA 1
ATOM 605 C C . VAL A 1 76 ? -18.981 -8.025 10.050 1.00 81.00 76 VAL A C 1
ATOM 607 O O . VAL A 1 76 ? -17.927 -8.078 10.724 1.00 81.00 76 VAL A O 1
#

Radius of gyration: 14.8 Å; Cα contacts (8 Å, |Δi|>4): 106; chains: 1; bounding box: 37×22×38 Å